Protein AF-A0A956KV67-F1 (afdb_monomer)

Mean predicted aligned error: 6.33 Å

Foldseek 3Di:
DVVLVVVLVVVCCVPPLAVLCVLVVHPGSVRVVVVDDPCVVVVVVVVLVVLLVVLLVVCVVVVPQDLVSLQVVLVVVLVVCCVPPLCVVCVVVVSVVNSCSVSVSVSVSSSVSSNVSSVVD

Sequence (121 aa):
MIVGQLVSTIWFVVLFGEPWAREYGASSKQQHTKEVPPYTYGVGLLCTATLVVALALLQRALGVTTMGGALGLAAFVSVGFCIATGVPGQAFLRRWRVAALAFGSQVAMIVAISAALVLMG

Solvent-accessible surface area (backbone atoms only — not comparable to full-atom values): 6608 Å² total; per-residue (Å²): 110,70,65,61,50,50,54,59,50,47,54,46,50,70,78,41,24,52,67,53,16,46,78,73,72,29,95,35,39,71,56,36,60,71,71,49,62,75,65,58,58,55,52,52,51,52,53,48,54,53,48,53,53,51,51,53,52,49,33,60,75,70,66,46,75,42,67,69,49,23,47,52,50,23,52,54,53,35,51,52,45,40,60,73,54,42,48,60,60,31,64,73,67,69,41,63,68,61,39,50,52,55,48,52,52,49,39,52,48,44,37,52,50,33,45,50,53,48,74,75,107

pLDDT: mean 81.77, std 9.27, range [50.22, 93.88]

Secondary structure (DSSP, 8-state):
-HHHHHHHHHHHHHHHHHHHHHHTT-SSHHHHHHHS-THHHHHHHHHHHHHHHHHHHHHHHTT--SHHHHHHHHHHHHHHHIIIIIHHHHHHHT-HHHHHHHHHHHHHHHHHHHHHHHHH-

Structure (mmCIF, N/CA/C/O backbone):
data_AF-A0A956KV67-F1
#
_entry.id   AF-A0A956KV67-F1
#
loop_
_atom_site.group_PDB
_atom_site.id
_atom_site.type_symbol
_atom_site.label_atom_id
_atom_site.label_alt_id
_atom_site.label_comp_id
_atom_site.label_asym_id
_atom_site.label_entity_id
_atom_site.label_seq_id
_atom_site.pdbx_PDB_ins_code
_atom_site.Cartn_x
_atom_site.Cartn_y
_atom_site.Cartn_z
_atom_site.occupancy
_atom_site.B_iso_or_equiv
_atom_site.auth_seq_id
_atom_site.auth_comp_id
_atom_site.auth_asym_id
_atom_site.auth_atom_id
_atom_site.pdbx_PDB_model_num
ATOM 1 N N . MET A 1 1 ? -0.185 -11.977 10.559 1.00 50.22 1 MET A N 1
ATOM 2 C CA . MET A 1 1 ? 0.656 -11.095 9.710 1.00 50.22 1 MET A CA 1
ATOM 3 C C . MET A 1 1 ? 1.240 -11.815 8.493 1.00 50.22 1 MET A C 1
ATOM 5 O O . MET A 1 1 ? 0.957 -11.372 7.392 1.00 50.22 1 MET A O 1
ATOM 9 N N . ILE A 1 2 ? 1.959 -12.939 8.636 1.00 51.28 2 ILE A N 1
ATOM 10 C CA . ILE A 1 2 ? 2.589 -13.647 7.492 1.00 51.28 2 ILE A CA 1
ATOM 11 C C . ILE A 1 2 ? 1.561 -14.185 6.475 1.00 51.28 2 ILE A C 1
ATOM 13 O O . ILE A 1 2 ? 1.734 -14.016 5.274 1.00 51.28 2 ILE A O 1
ATOM 17 N N . VAL A 1 3 ? 0.451 -14.767 6.943 1.00 55.72 3 VAL A N 1
ATOM 18 C CA . VAL A 1 3 ? -0.599 -15.323 6.063 1.00 55.72 3 VAL A CA 1
ATOM 19 C C . VAL A 1 3 ? -1.286 -14.236 5.228 1.00 55.72 3 VAL A C 1
ATOM 21 O O . VAL A 1 3 ? -1.474 -14.417 4.032 1.00 55.72 3 VAL A O 1
ATOM 24 N N . GLY A 1 4 ? -1.595 -13.076 5.820 1.00 56.53 4 GLY A N 1
ATOM 25 C CA . GLY A 1 4 ? -2.190 -11.947 5.091 1.00 56.53 4 GLY A CA 1
ATOM 26 C C . GLY A 1 4 ? -1.246 -11.366 4.035 1.00 56.53 4 GLY A C 1
ATOM 27 O O . GLY A 1 4 ? -1.681 -11.044 2.935 1.00 56.53 4 GLY A O 1
ATOM 28 N N . GLN A 1 5 ? 0.058 -11.328 4.327 1.00 58.06 5 GLN A N 1
ATOM 29 C CA . GLN A 1 5 ? 1.092 -10.950 3.363 1.00 58.06 5 GLN A CA 1
ATOM 30 C C . GLN A 1 5 ? 1.169 -11.928 2.189 1.00 58.06 5 GLN A C 1
ATOM 32 O O . GLN A 1 5 ? 1.248 -11.510 1.036 1.00 58.06 5 GLN A O 1
ATOM 37 N N . LEU A 1 6 ? 1.142 -13.231 2.481 1.00 61.69 6 LEU A N 1
ATOM 38 C CA . LEU A 1 6 ? 1.166 -14.287 1.473 1.00 61.69 6 LEU A CA 1
ATOM 39 C C . LEU A 1 6 ? -0.065 -14.201 0.577 1.00 61.69 6 LEU A C 1
ATOM 41 O O . LEU A 1 6 ? 0.086 -14.154 -0.638 1.00 61.69 6 LEU A O 1
ATOM 45 N N . VAL A 1 7 ? -1.261 -14.081 1.156 1.00 64.75 7 VAL A N 1
ATOM 46 C CA . VAL A 1 7 ? -2.501 -13.908 0.388 1.00 64.75 7 VAL A CA 1
ATOM 47 C C . VAL A 1 7 ? -2.433 -12.636 -0.460 1.00 64.75 7 VAL A C 1
ATOM 49 O O . VAL A 1 7 ? -2.711 -12.715 -1.654 1.00 64.75 7 VAL A O 1
ATOM 52 N N . SER A 1 8 ? -1.972 -11.513 0.115 1.00 61.72 8 SER A N 1
ATOM 53 C CA . SER A 1 8 ? -1.805 -10.218 -0.569 1.00 61.72 8 SER A CA 1
ATOM 54 C C . SER A 1 8 ? -0.759 -10.254 -1.703 1.00 61.72 8 SER A C 1
ATOM 56 O O . SER A 1 8 ? -0.878 -9.590 -2.727 1.00 61.72 8 SER A O 1
ATOM 58 N N . THR A 1 9 ? 0.270 -11.079 -1.570 1.00 68.44 9 THR A N 1
ATOM 59 C CA . THR A 1 9 ? 1.289 -11.226 -2.615 1.00 68.44 9 THR A CA 1
ATOM 60 C C . THR A 1 9 ? 0.792 -12.163 -3.715 1.00 68.44 9 THR A C 1
ATOM 62 O O . THR A 1 9 ? 0.973 -11.891 -4.899 1.00 68.44 9 THR A O 1
ATOM 65 N N . ILE A 1 10 ? 0.105 -13.243 -3.337 1.00 74.56 10 ILE A N 1
ATOM 66 C CA . ILE A 1 10 ? -0.420 -14.248 -4.264 1.00 74.56 10 ILE A CA 1
ATOM 67 C C . ILE A 1 10 ? -1.508 -13.655 -5.162 1.00 74.56 10 ILE A C 1
ATOM 69 O O . ILE A 1 10 ? -1.402 -13.810 -6.376 1.00 74.56 10 ILE A O 1
ATOM 73 N N . TRP A 1 11 ? -2.514 -12.942 -4.632 1.00 76.00 11 TRP A N 1
ATOM 74 C CA . TRP A 1 11 ? -3.568 -12.372 -5.495 1.00 76.00 11 TRP A CA 1
ATOM 75 C C . TRP A 1 11 ? -2.989 -11.365 -6.497 1.00 76.00 11 TRP A C 1
ATOM 77 O O . TRP A 1 11 ? -3.346 -11.407 -7.674 1.00 76.00 11 TRP A O 1
ATOM 87 N N . PHE A 1 12 ? -2.044 -10.520 -6.065 1.00 74.38 12 PHE A N 1
ATOM 88 C CA . PHE A 1 12 ? -1.404 -9.545 -6.941 1.00 74.38 12 PHE A CA 1
ATOM 89 C C . PHE A 1 12 ? -0.602 -10.232 -8.049 1.00 74.38 12 PHE A C 1
ATOM 91 O O . PHE A 1 12 ? -0.765 -9.912 -9.223 1.00 74.38 12 PHE A O 1
ATOM 98 N N . VAL A 1 13 ? 0.224 -11.225 -7.710 1.00 77.00 13 VAL A N 1
ATOM 99 C CA . VAL A 1 13 ? 1.023 -11.965 -8.700 1.00 77.00 13 VAL A CA 1
ATOM 100 C C . VAL A 1 13 ? 0.139 -12.774 -9.657 1.00 77.00 13 VAL A C 1
ATOM 102 O O . VAL A 1 13 ? 0.469 -12.906 -10.838 1.00 77.00 13 VAL A O 1
ATOM 105 N N . VAL A 1 14 ? -0.988 -13.307 -9.181 1.00 79.31 14 VAL A N 1
ATOM 106 C CA . VAL A 1 14 ? -1.936 -14.067 -10.008 1.00 79.31 14 VAL A CA 1
ATOM 107 C C . VAL A 1 14 ? -2.679 -13.158 -10.985 1.00 79.31 14 VAL A C 1
ATOM 109 O O . VAL A 1 14 ? -2.718 -13.475 -12.171 1.00 79.31 14 VAL A O 1
ATOM 112 N N . LEU A 1 15 ? -3.232 -12.036 -10.517 1.00 79.62 15 LEU A N 1
ATOM 113 C CA . LEU A 1 15 ? -4.072 -11.157 -11.339 1.00 79.62 15 LEU A CA 1
ATOM 114 C C . LEU A 1 15 ? -3.266 -10.152 -12.165 1.00 79.62 15 LEU A C 1
ATOM 116 O O . LEU A 1 15 ? -3.625 -9.852 -13.301 1.00 79.62 15 LEU A O 1
ATOM 120 N N . PHE A 1 16 ? -2.172 -9.637 -11.605 1.00 81.06 16 PHE A N 1
ATOM 121 C CA . PHE A 1 16 ? -1.424 -8.515 -12.170 1.00 81.06 16 PHE A CA 1
ATOM 122 C C . PHE A 1 16 ? 0.037 -8.838 -12.487 1.00 81.06 16 PHE A C 1
ATOM 124 O O . PHE A 1 16 ? 0.711 -8.011 -13.091 1.00 81.06 16 PHE A O 1
ATOM 131 N N . GLY A 1 17 ? 0.537 -10.034 -12.160 1.00 78.06 17 GLY A N 1
ATOM 132 C CA . GLY A 1 17 ? 1.949 -10.376 -12.361 1.00 78.06 17 GLY A CA 1
ATOM 133 C C . GLY A 1 17 ? 2.405 -10.312 -13.822 1.00 78.06 17 GLY A C 1
ATOM 134 O O . GLY A 1 17 ? 3.501 -9.833 -14.098 1.00 78.06 17 GLY A O 1
ATOM 135 N N . GLU A 1 18 ? 1.574 -10.752 -14.771 1.00 82.81 18 GLU A N 1
ATOM 136 C CA . GLU A 1 18 ? 1.881 -10.621 -16.203 1.00 82.81 18 GLU A CA 1
ATOM 137 C C . GLU A 1 18 ? 1.845 -9.180 -16.728 1.00 82.81 18 GLU A C 1
ATOM 139 O O . GLU A 1 18 ? 2.840 -8.762 -17.322 1.00 82.81 18 GLU A O 1
ATOM 144 N N . PRO A 1 19 ? 0.763 -8.396 -16.543 1.00 81.88 19 PRO A N 1
ATOM 145 C CA . PRO A 1 19 ? 0.752 -7.009 -17.001 1.00 81.88 19 PRO A CA 1
ATOM 146 C C . PRO A 1 19 ? 1.845 -6.179 -16.319 1.00 81.88 19 PRO A C 1
ATOM 148 O O . PRO A 1 19 ? 2.476 -5.361 -16.981 1.00 81.88 19 PRO A O 1
ATOM 151 N N . TRP A 1 20 ? 2.143 -6.447 -15.045 1.00 78.19 20 TRP A N 1
ATOM 152 C CA . TRP A 1 20 ? 3.272 -5.843 -14.344 1.00 78.19 20 TRP A CA 1
ATOM 153 C C . TRP A 1 20 ? 4.608 -6.176 -15.019 1.00 78.19 20 TRP A C 1
ATOM 155 O O . TRP A 1 20 ? 5.348 -5.272 -15.391 1.00 78.19 20 TRP A O 1
ATOM 165 N N . ALA A 1 21 ? 4.899 -7.459 -15.256 1.00 82.81 21 ALA A N 1
ATOM 166 C CA . ALA A 1 21 ? 6.136 -7.890 -15.907 1.00 82.81 21 ALA A CA 1
ATOM 167 C C . ALA A 1 21 ? 6.327 -7.259 -17.298 1.00 82.81 21 ALA A C 1
ATOM 169 O O . ALA A 1 21 ? 7.418 -6.778 -17.612 1.00 82.81 21 ALA A O 1
ATOM 170 N N . ARG A 1 22 ? 5.257 -7.192 -18.103 1.00 82.88 22 ARG A N 1
ATOM 171 C CA . ARG A 1 22 ? 5.290 -6.593 -19.448 1.00 82.88 22 ARG A CA 1
ATOM 172 C C . ARG A 1 22 ? 5.625 -5.105 -19.418 1.00 82.88 22 ARG A C 1
ATOM 174 O O . ARG A 1 22 ? 6.411 -4.646 -20.240 1.00 82.88 22 ARG A O 1
ATOM 181 N N . GLU A 1 23 ? 5.090 -4.355 -18.458 1.00 80.12 23 GLU A N 1
ATOM 182 C CA . GLU A 1 23 ? 5.400 -2.926 -18.304 1.00 80.12 2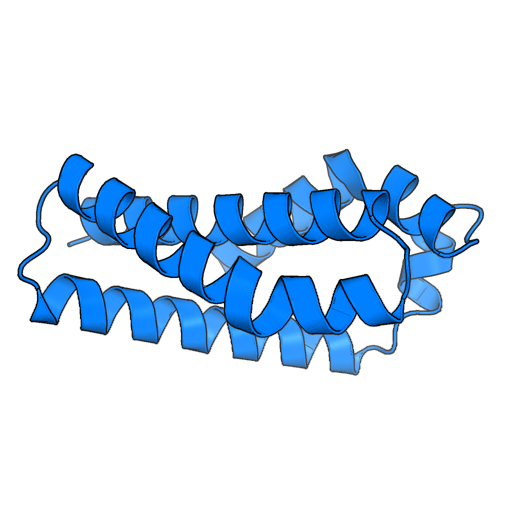3 GLU A CA 1
ATOM 183 C C . GLU A 1 23 ? 6.859 -2.675 -17.872 1.00 80.12 23 GLU A C 1
ATOM 185 O O . GLU A 1 23 ? 7.404 -1.592 -18.095 1.00 80.12 23 GLU A O 1
ATOM 190 N N . TYR A 1 24 ? 7.524 -3.677 -17.291 1.00 75.31 24 TYR A N 1
ATOM 191 C CA . TYR A 1 24 ? 8.960 -3.658 -17.000 1.00 75.31 24 TYR A CA 1
ATOM 192 C C . TYR A 1 24 ? 9.826 -4.266 -18.116 1.00 75.31 24 TYR A C 1
ATOM 194 O O . TYR A 1 24 ? 11.044 -4.311 -17.971 1.00 75.31 24 TYR A O 1
ATOM 202 N N . GLY A 1 25 ? 9.233 -4.662 -19.247 1.00 81.62 25 GLY A N 1
ATOM 203 C CA . GLY A 1 25 ? 9.948 -5.206 -20.407 1.00 81.62 25 GLY A CA 1
ATOM 204 C C . GLY A 1 25 ? 10.257 -6.704 -20.326 1.00 81.62 25 GLY A C 1
ATOM 205 O O . GLY A 1 25 ? 10.942 -7.227 -21.201 1.00 81.62 25 GLY A O 1
ATOM 206 N N . ALA A 1 26 ? 9.745 -7.409 -19.315 1.00 86.12 26 ALA A N 1
ATOM 207 C CA . ALA A 1 26 ? 9.909 -8.852 -19.194 1.00 86.12 26 ALA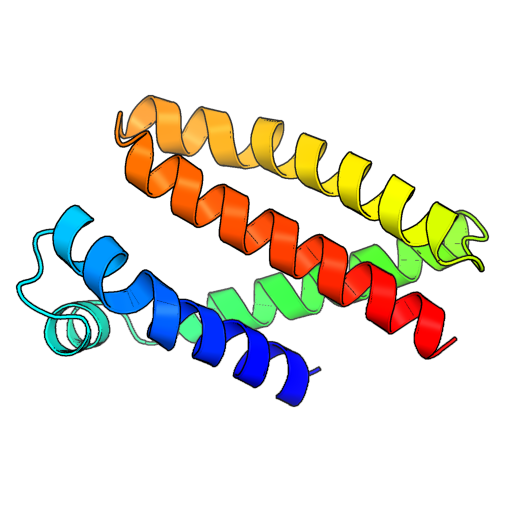 A CA 1
ATOM 208 C C . ALA A 1 26 ? 8.852 -9.603 -20.022 1.00 86.12 26 ALA A C 1
ATOM 210 O O . ALA A 1 26 ? 7.681 -9.222 -20.077 1.00 86.12 26 ALA A O 1
ATOM 211 N N . SER A 1 27 ? 9.259 -10.719 -20.632 1.00 84.38 27 SER A N 1
ATOM 212 C CA . SER A 1 27 ? 8.383 -11.567 -21.457 1.00 84.38 27 SER A CA 1
ATOM 213 C C . SER A 1 27 ? 7.367 -12.374 -20.640 1.00 84.38 27 SER A C 1
ATOM 215 O O . SER A 1 27 ? 6.352 -12.823 -21.166 1.00 84.38 27 SER A O 1
ATOM 217 N N . SER A 1 28 ? 7.633 -12.562 -19.345 1.00 85.25 28 SER A N 1
ATOM 218 C CA . SER A 1 28 ? 6.788 -13.316 -18.422 1.00 85.25 28 SER A CA 1
ATOM 219 C C . SER A 1 28 ? 7.012 -12.873 -16.979 1.00 85.25 28 SER A C 1
ATOM 221 O O . SER A 1 28 ? 8.069 -12.341 -16.622 1.00 85.25 28 SER A O 1
ATOM 223 N N . LYS A 1 29 ? 6.042 -13.173 -16.109 1.00 81.25 29 LYS A N 1
ATOM 224 C CA . LYS A 1 29 ? 6.193 -12.981 -14.661 1.00 81.25 29 LYS A CA 1
ATOM 225 C C . LYS A 1 29 ? 7.347 -13.801 -14.077 1.00 81.25 29 LYS A C 1
ATOM 227 O O . LYS A 1 29 ? 8.029 -13.305 -13.191 1.00 81.25 29 LYS A O 1
ATOM 232 N N . GLN A 1 30 ? 7.630 -15.003 -14.601 1.00 83.44 30 GLN A N 1
ATOM 233 C CA . GLN A 1 30 ? 8.779 -15.800 -14.149 1.00 83.44 30 GLN A CA 1
ATOM 234 C C . GLN A 1 30 ? 10.117 -15.130 -14.472 1.00 83.44 30 GLN A C 1
ATOM 236 O O . GLN A 1 30 ? 11.025 -15.183 -13.644 1.00 83.44 30 GLN A O 1
ATOM 241 N N . GLN A 1 31 ? 10.251 -14.516 -15.653 1.00 84.12 31 GLN A N 1
ATOM 242 C CA . GLN A 1 31 ? 11.454 -13.759 -16.000 1.00 84.12 31 GLN A CA 1
ATOM 243 C C . GLN A 1 31 ? 11.618 -12.568 -15.049 1.00 84.12 31 GLN A C 1
ATOM 245 O O . GLN A 1 31 ? 12.658 -12.438 -14.413 1.00 84.12 31 GLN A O 1
ATOM 250 N N . HIS A 1 32 ? 10.563 -11.769 -14.877 1.00 82.75 32 HIS A N 1
ATOM 251 C CA . HIS A 1 32 ? 10.605 -10.599 -14.003 1.00 82.75 32 HIS A CA 1
ATOM 252 C C . HIS A 1 32 ? 10.964 -10.964 -12.553 1.00 82.75 32 HIS A C 1
ATOM 254 O O . HIS A 1 32 ? 11.842 -10.353 -11.958 1.00 82.75 32 HIS A O 1
ATOM 260 N N . THR A 1 33 ? 10.356 -12.014 -11.990 1.00 81.62 33 THR A N 1
ATOM 261 C CA . THR A 1 33 ? 10.656 -12.488 -10.627 1.00 81.62 33 THR A CA 1
ATOM 262 C C . THR A 1 33 ? 12.125 -12.870 -10.435 1.00 81.62 33 THR A C 1
ATOM 264 O O . THR A 1 33 ? 12.652 -12.655 -9.346 1.00 81.62 33 THR A O 1
ATOM 267 N N . LYS A 1 34 ? 12.789 -13.421 -11.462 1.00 82.38 34 LYS A N 1
ATOM 268 C CA . LYS A 1 34 ? 14.222 -13.761 -11.410 1.00 82.38 34 LYS A CA 1
ATOM 269 C C . LYS A 1 34 ? 15.127 -12.531 -11.463 1.00 82.38 34 LYS A C 1
ATOM 271 O O . LYS A 1 34 ? 16.223 -12.569 -10.918 1.00 82.38 34 LYS A O 1
ATOM 276 N N . GLU A 1 35 ? 14.679 -11.475 -12.133 1.00 84.06 35 GLU A N 1
ATOM 277 C CA . GLU A 1 35 ? 15.409 -10.211 -12.263 1.00 84.06 35 GLU A CA 1
ATOM 278 C C . GLU A 1 35 ? 15.265 -9.325 -11.015 1.00 84.06 35 GLU A C 1
ATOM 280 O O . GLU A 1 35 ? 16.125 -8.488 -10.748 1.00 84.06 35 GLU A O 1
ATOM 285 N N . VAL A 1 36 ? 14.205 -9.519 -10.221 1.00 79.69 36 VAL A N 1
ATOM 286 C CA . VAL A 1 36 ? 14.001 -8.798 -8.959 1.00 79.69 36 VAL A CA 1
ATOM 287 C C . VAL A 1 36 ? 14.993 -9.295 -7.898 1.00 79.69 36 VAL A C 1
ATOM 289 O O . VAL A 1 36 ? 14.979 -10.480 -7.552 1.00 79.69 36 VAL A O 1
ATOM 292 N N . PRO A 1 37 ? 15.808 -8.406 -7.298 1.00 86.50 37 PRO A N 1
ATOM 293 C CA . PRO A 1 37 ? 16.721 -8.799 -6.236 1.00 86.50 37 PRO A CA 1
ATOM 294 C C . PRO A 1 37 ? 15.984 -9.427 -5.038 1.00 86.50 37 PRO A C 1
ATOM 296 O O . PRO A 1 37 ? 14.988 -8.857 -4.580 1.00 86.50 37 PRO A O 1
ATOM 299 N N . PRO A 1 38 ? 16.468 -10.540 -4.454 1.00 80.62 38 PRO A N 1
ATOM 300 C CA . PRO A 1 38 ? 15.761 -11.240 -3.377 1.00 80.62 38 PRO A CA 1
ATOM 301 C C . PRO A 1 38 ? 15.491 -10.388 -2.128 1.00 80.62 38 PRO A C 1
ATOM 303 O O . PRO A 1 38 ? 14.462 -10.552 -1.472 1.00 80.62 38 PRO A O 1
ATOM 306 N N . TYR A 1 39 ? 16.375 -9.435 -1.812 1.00 82.81 39 TYR A N 1
ATOM 307 C CA . TYR A 1 39 ? 16.195 -8.541 -0.663 1.00 82.81 39 TYR A CA 1
ATOM 308 C C . TYR A 1 39 ? 14.944 -7.655 -0.794 1.00 82.81 39 TYR A C 1
ATOM 310 O O . TYR A 1 39 ? 14.385 -7.237 0.219 1.00 82.81 39 TYR A O 1
ATOM 318 N N . THR A 1 40 ? 14.462 -7.409 -2.017 1.00 81.81 40 THR A N 1
ATOM 319 C CA . THR A 1 40 ? 13.268 -6.591 -2.287 1.00 81.81 40 THR A CA 1
ATOM 320 C C . THR A 1 40 ? 12.022 -7.179 -1.622 1.00 81.81 40 THR A C 1
ATOM 322 O O . THR A 1 40 ? 11.196 -6.440 -1.089 1.00 81.81 40 THR A O 1
ATOM 325 N N . TYR A 1 41 ? 11.913 -8.511 -1.567 1.00 79.88 41 TYR A N 1
ATOM 326 C CA . TYR A 1 41 ? 10.809 -9.193 -0.884 1.00 79.88 41 TYR A CA 1
ATOM 327 C C . TYR A 1 41 ? 10.875 -9.014 0.638 1.00 79.88 41 TYR A C 1
ATOM 329 O O . TYR A 1 41 ? 9.844 -8.818 1.282 1.00 79.88 41 TYR A O 1
ATOM 337 N N . GLY A 1 42 ? 12.083 -9.025 1.212 1.00 80.75 42 GLY A N 1
ATOM 338 C CA . GLY A 1 42 ? 12.302 -8.759 2.636 1.00 80.75 42 GLY A CA 1
ATOM 339 C C . GLY A 1 42 ? 11.943 -7.322 3.017 1.00 80.75 42 GLY A C 1
ATOM 340 O O . GLY A 1 42 ? 11.247 -7.101 4.007 1.00 80.75 42 GLY A O 1
ATOM 341 N N . VAL A 1 43 ? 12.336 -6.353 2.186 1.00 83.62 43 VAL A N 1
ATOM 342 C CA . VAL A 1 43 ? 11.928 -4.948 2.343 1.00 83.62 43 VAL A CA 1
ATOM 343 C C . VAL A 1 43 ? 10.405 -4.818 2.263 1.00 83.62 43 VAL A C 1
ATOM 345 O O . VAL A 1 43 ? 9.807 -4.185 3.128 1.00 83.62 43 VAL A O 1
ATOM 348 N N . GLY A 1 44 ? 9.756 -5.473 1.295 1.00 82.12 44 GLY A N 1
ATOM 349 C CA . GLY A 1 44 ? 8.295 -5.463 1.167 1.00 82.12 44 GLY A CA 1
ATOM 350 C C . GLY A 1 44 ? 7.572 -6.024 2.398 1.00 82.12 44 GLY A C 1
ATOM 351 O O . GLY A 1 44 ? 6.596 -5.431 2.872 1.00 82.12 44 GLY A O 1
ATOM 352 N N . LEU A 1 45 ? 8.076 -7.128 2.959 1.00 82.19 45 LEU A N 1
ATOM 353 C CA . LEU A 1 45 ? 7.560 -7.703 4.202 1.00 82.19 45 LEU A CA 1
ATOM 354 C C . LEU A 1 45 ? 7.702 -6.719 5.369 1.00 82.19 45 LEU A C 1
ATOM 356 O O . LEU A 1 45 ? 6.731 -6.493 6.090 1.00 82.19 45 LEU A O 1
ATOM 360 N N . LEU A 1 46 ? 8.881 -6.110 5.531 1.00 86.31 46 LEU A N 1
ATOM 361 C CA . LEU A 1 46 ? 9.141 -5.132 6.587 1.00 86.31 46 LEU A CA 1
ATOM 362 C C . LEU A 1 46 ? 8.217 -3.915 6.462 1.00 86.31 46 LEU A C 1
ATOM 364 O O . LEU A 1 46 ? 7.563 -3.543 7.432 1.00 86.31 46 LEU A O 1
ATOM 368 N N . CYS A 1 47 ? 8.103 -3.332 5.267 1.00 84.56 47 CYS A N 1
ATOM 369 C CA . CYS A 1 47 ? 7.220 -2.194 5.013 1.00 84.56 47 CYS A CA 1
ATOM 370 C C . CYS A 1 47 ? 5.767 -2.514 5.362 1.00 84.56 47 CYS A C 1
ATOM 372 O O . CYS A 1 47 ? 5.076 -1.690 5.958 1.00 84.56 47 CYS A O 1
ATOM 374 N N . THR A 1 48 ? 5.305 -3.718 5.030 1.00 84.50 48 THR A N 1
ATOM 375 C CA . THR A 1 48 ? 3.917 -4.091 5.306 1.00 84.50 48 THR A CA 1
ATOM 376 C C . THR A 1 48 ? 3.692 -4.400 6.778 1.00 84.50 48 THR A C 1
ATOM 378 O O . THR A 1 48 ? 2.670 -4.001 7.327 1.00 84.50 48 THR A O 1
ATOM 381 N N . ALA A 1 49 ? 4.652 -5.034 7.453 1.00 86.31 49 ALA A N 1
ATOM 382 C CA . ALA A 1 49 ? 4.591 -5.217 8.897 1.00 86.31 49 ALA A CA 1
ATOM 383 C C . ALA A 1 49 ? 4.500 -3.865 9.622 1.00 86.31 49 ALA A C 1
ATOM 385 O O . ALA A 1 49 ? 3.622 -3.677 10.465 1.00 86.31 49 ALA A O 1
ATOM 386 N N . THR A 1 50 ? 5.339 -2.904 9.229 1.00 89.81 50 THR A N 1
ATOM 387 C CA . THR A 1 50 ? 5.303 -1.533 9.747 1.00 89.81 50 THR A CA 1
ATOM 388 C C . THR A 1 50 ? 3.964 -0.856 9.462 1.00 89.81 50 THR A C 1
ATOM 390 O O . THR A 1 50 ? 3.390 -0.251 10.364 1.00 89.81 50 THR A O 1
ATOM 393 N N . LEU A 1 51 ? 3.422 -0.996 8.248 1.00 88.81 51 LEU A N 1
ATOM 394 C CA . LEU A 1 51 ? 2.114 -0.445 7.882 1.00 88.81 51 LEU A CA 1
ATOM 395 C C . LEU A 1 51 ? 0.980 -1.021 8.742 1.00 88.81 51 LEU A C 1
ATOM 397 O O . LEU A 1 51 ? 0.140 -0.264 9.217 1.00 88.81 51 LEU A O 1
ATOM 401 N N . VAL A 1 52 ? 0.959 -2.339 8.969 1.00 89.81 52 VAL A N 1
ATOM 402 C CA . VAL A 1 52 ? -0.047 -3.000 9.818 1.00 89.81 52 VAL A CA 1
ATOM 403 C C . VAL A 1 52 ? 0.009 -2.455 11.242 1.00 89.81 52 VAL A C 1
ATOM 405 O O . VAL A 1 52 ? -1.026 -2.089 11.795 1.00 89.81 52 VAL A O 1
ATOM 408 N N . VAL A 1 53 ? 1.208 -2.372 11.827 1.00 90.88 53 VAL A N 1
ATOM 409 C CA . VAL A 1 53 ? 1.392 -1.837 13.184 1.00 90.88 53 VAL A CA 1
ATOM 410 C C . VAL A 1 53 ? 0.951 -0.375 13.248 1.00 90.88 53 VAL A C 1
ATOM 412 O O . VAL A 1 53 ? 0.211 -0.003 14.156 1.00 90.88 53 VAL A O 1
ATOM 415 N N . ALA A 1 54 ? 1.340 0.442 12.268 1.00 91.31 54 ALA A N 1
ATOM 416 C CA . ALA A 1 54 ? 0.945 1.845 12.203 1.00 91.31 54 ALA A CA 1
ATOM 417 C C . ALA A 1 54 ? -0.580 2.011 12.100 1.00 91.31 54 ALA A C 1
ATOM 419 O O . ALA A 1 54 ? -1.152 2.805 12.844 1.00 91.31 54 ALA A O 1
ATOM 420 N N . LEU A 1 55 ? -1.250 1.237 11.239 1.00 90.62 55 LEU A N 1
ATOM 421 C CA . LEU A 1 55 ? -2.709 1.264 11.102 1.00 90.62 55 LEU A CA 1
ATOM 422 C C . LEU A 1 55 ? -3.412 0.820 12.388 1.00 90.62 55 LEU A C 1
ATOM 424 O O . LEU A 1 55 ? -4.370 1.467 12.798 1.00 90.62 55 LEU A O 1
ATOM 428 N N . ALA A 1 56 ? -2.923 -0.229 13.052 1.00 90.94 56 ALA A N 1
ATOM 429 C CA . ALA A 1 56 ? -3.489 -0.706 14.312 1.00 90.94 56 ALA A CA 1
ATOM 430 C C . ALA A 1 56 ? -3.374 0.345 15.426 1.00 90.94 56 ALA A C 1
ATOM 432 O O . ALA A 1 56 ? -4.344 0.618 16.135 1.00 90.94 56 ALA A O 1
ATOM 433 N N . LEU A 1 57 ? -2.203 0.976 15.555 1.00 93.25 57 LEU A N 1
ATOM 434 C CA . LEU A 1 57 ? -1.992 2.064 16.510 1.00 93.25 57 LEU A CA 1
ATOM 435 C C . LEU A 1 57 ? -2.890 3.263 16.198 1.00 93.25 57 LEU A C 1
ATOM 437 O O . LEU A 1 57 ? -3.474 3.835 17.114 1.00 93.25 57 LEU A O 1
ATOM 441 N N . LEU A 1 58 ? -3.036 3.616 14.920 1.00 92.25 58 LEU A N 1
ATOM 442 C CA . LEU A 1 58 ? -3.842 4.754 14.490 1.00 92.25 58 LEU A CA 1
ATOM 443 C C . LEU A 1 58 ? -5.342 4.514 14.707 1.00 92.25 58 LEU A C 1
ATOM 445 O O . LEU A 1 58 ? -6.021 5.389 15.238 1.00 92.25 58 LEU A O 1
ATOM 449 N N . GLN A 1 59 ? -5.853 3.324 14.375 1.00 92.94 59 GLN A N 1
ATOM 450 C CA . GLN A 1 59 ? -7.240 2.944 14.666 1.00 92.94 59 GLN A CA 1
ATOM 451 C C . GLN A 1 59 ? -7.521 2.981 16.167 1.00 92.94 59 GLN A C 1
ATOM 453 O O . GLN A 1 59 ? -8.521 3.560 16.588 1.00 92.94 59 GLN A O 1
ATOM 458 N N . ARG A 1 60 ? -6.613 2.431 16.983 1.00 91.69 60 ARG A N 1
ATOM 459 C CA . ARG A 1 60 ? -6.748 2.450 18.442 1.00 91.69 60 ARG A CA 1
ATOM 460 C C . ARG A 1 60 ? -6.724 3.873 19.000 1.00 91.69 60 ARG A C 1
ATOM 462 O O . ARG A 1 60 ? -7.551 4.199 19.844 1.00 91.69 60 ARG A O 1
ATOM 469 N N . ALA A 1 61 ? -5.801 4.714 18.535 1.00 93.88 61 ALA A N 1
ATOM 470 C CA . ALA A 1 61 ? -5.673 6.099 18.988 1.00 93.88 61 ALA A CA 1
ATOM 471 C C . ALA A 1 61 ? -6.900 6.951 18.629 1.00 93.88 61 ALA A C 1
ATOM 473 O O . A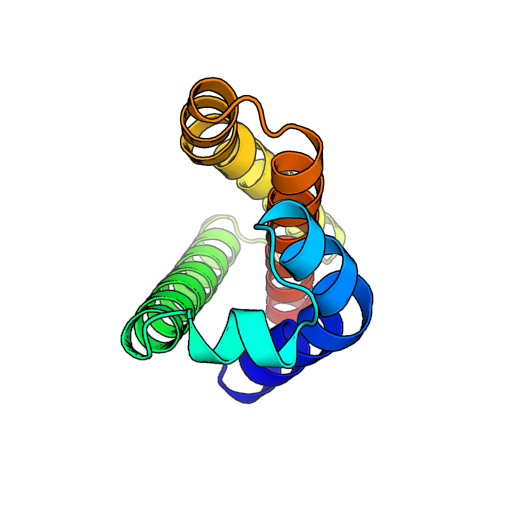LA A 1 61 ? -7.290 7.820 19.402 1.00 93.88 61 ALA A O 1
ATOM 474 N N . LEU A 1 62 ? -7.522 6.681 17.480 1.00 91.81 62 LEU A N 1
ATOM 475 C CA . LEU A 1 62 ? -8.719 7.378 17.006 1.00 91.81 62 LEU A CA 1
ATOM 476 C C . LEU A 1 62 ? -10.032 6.729 17.476 1.00 91.81 62 LEU A C 1
ATOM 478 O O . LEU A 1 62 ? -11.104 7.201 17.104 1.00 91.81 62 LEU A O 1
ATOM 482 N N . GLY A 1 63 ? -9.971 5.651 18.268 1.00 91.19 63 GLY A N 1
ATOM 483 C CA . GLY A 1 63 ? -11.160 4.938 18.743 1.00 91.19 63 GLY A CA 1
ATOM 484 C C . GLY A 1 63 ? -12.000 4.328 17.615 1.00 91.19 63 GLY A C 1
ATOM 485 O O . GLY A 1 63 ? -13.222 4.244 17.724 1.00 91.19 63 GLY A O 1
ATOM 486 N N . VAL A 1 64 ? -11.367 3.931 16.509 1.00 92.50 64 VAL A N 1
ATOM 487 C CA . VAL A 1 64 ? -12.047 3.332 15.358 1.00 92.50 64 VAL A CA 1
ATOM 488 C C . VAL A 1 64 ? -12.445 1.897 15.697 1.00 92.50 64 VAL A C 1
ATOM 490 O O . VAL A 1 64 ? -11.617 0.995 15.672 1.00 92.50 64 VAL A O 1
ATOM 493 N N . THR A 1 65 ? -13.727 1.695 15.997 1.00 89.38 65 THR A N 1
ATOM 494 C CA . THR A 1 65 ? -14.306 0.382 16.347 1.00 89.38 65 THR A CA 1
ATOM 495 C C . THR A 1 65 ? -15.306 -0.134 15.316 1.00 89.38 65 THR A C 1
ATOM 497 O O . THR A 1 65 ? -15.827 -1.237 15.440 1.00 89.38 65 THR A O 1
ATOM 500 N N . THR A 1 66 ? -15.611 0.658 14.287 1.00 92.56 66 THR A N 1
ATOM 501 C CA . THR A 1 66 ? -16.620 0.319 13.278 1.00 92.56 66 THR A CA 1
ATOM 502 C C . THR A 1 66 ? -15.984 0.109 11.913 1.00 92.56 66 THR A C 1
ATOM 504 O O . THR A 1 66 ? -14.998 0.762 11.562 1.00 92.56 66 THR A O 1
ATOM 507 N N . MET A 1 67 ? -16.590 -0.763 11.099 1.00 91.44 67 MET A N 1
ATOM 508 C CA . MET A 1 67 ? -16.136 -1.015 9.726 1.00 91.44 67 MET A CA 1
ATOM 509 C C . MET A 1 67 ? -16.110 0.278 8.898 1.00 91.44 67 MET A C 1
ATOM 511 O O . MET A 1 67 ? -15.145 0.543 8.188 1.00 91.44 67 MET A O 1
ATOM 515 N N . GLY A 1 68 ? -17.134 1.127 9.040 1.00 88.62 68 GLY A N 1
ATOM 516 C CA . GLY A 1 68 ? -17.185 2.426 8.365 1.00 88.62 68 GLY A CA 1
ATOM 517 C C . GLY A 1 68 ? -16.018 3.340 8.752 1.00 88.62 68 GLY A C 1
ATOM 518 O O . GLY A 1 68 ? -15.390 3.934 7.877 1.00 88.62 68 GLY A O 1
ATOM 519 N N . GLY A 1 69 ? -15.668 3.391 10.042 1.00 88.75 69 GLY A N 1
ATOM 520 C CA . GLY A 1 69 ? -14.505 4.140 10.519 1.00 88.75 69 GLY A CA 1
ATOM 521 C C . GLY A 1 69 ? -13.180 3.586 9.983 1.00 88.75 69 GLY A C 1
ATOM 522 O O . GLY A 1 69 ? -12.322 4.359 9.559 1.00 88.75 69 GLY A O 1
ATOM 523 N N . ALA A 1 70 ? -13.026 2.260 9.921 1.00 89.44 70 ALA A N 1
ATOM 524 C CA . ALA A 1 70 ? -11.830 1.627 9.360 1.00 89.44 70 ALA A CA 1
ATOM 525 C C . ALA A 1 70 ? -11.662 1.900 7.866 1.00 89.44 70 ALA A C 1
ATOM 527 O O . ALA A 1 70 ? -10.548 2.178 7.416 1.00 89.44 70 ALA A O 1
ATOM 528 N N . LEU A 1 71 ? -12.748 1.847 7.094 1.00 92.50 71 LEU A N 1
ATOM 529 C CA . LEU A 1 71 ? -12.720 2.173 5.669 1.00 92.50 71 LEU A CA 1
ATOM 530 C C . LEU A 1 71 ? -12.434 3.662 5.440 1.00 92.50 71 LEU A C 1
ATOM 532 O O . LEU A 1 71 ? -11.634 3.995 4.567 1.00 92.50 71 LEU A O 1
ATOM 536 N N . GLY A 1 72 ? -13.013 4.550 6.253 1.00 92.12 72 GLY A N 1
ATOM 537 C CA . GLY A 1 72 ? -12.728 5.986 6.207 1.00 92.12 72 GLY A CA 1
ATOM 538 C C . GLY A 1 72 ? -11.258 6.299 6.499 1.00 92.12 72 GLY A C 1
ATOM 539 O O . GLY A 1 72 ? -10.611 7.020 5.738 1.00 92.12 72 GLY A O 1
ATOM 540 N N . LEU A 1 73 ? -10.695 5.686 7.546 1.00 91.62 73 LEU A N 1
ATOM 541 C CA . LEU A 1 73 ? -9.276 5.821 7.870 1.00 91.62 73 LEU A CA 1
ATOM 542 C C . LEU A 1 73 ? -8.384 5.246 6.762 1.00 91.62 73 LEU A C 1
ATOM 544 O O . LEU A 1 73 ? -7.400 5.873 6.373 1.00 91.62 73 LEU A O 1
ATOM 548 N N . ALA A 1 74 ? -8.740 4.081 6.216 1.00 90.88 74 ALA A N 1
ATOM 549 C CA . ALA A 1 74 ? -8.009 3.458 5.118 1.00 90.88 74 ALA A CA 1
ATOM 550 C C . ALA A 1 74 ? -7.988 4.339 3.867 1.00 90.88 74 ALA A C 1
ATOM 552 O O . ALA A 1 74 ? -6.939 4.473 3.237 1.00 90.88 74 ALA A O 1
ATOM 553 N N . ALA A 1 75 ? -9.117 4.961 3.522 1.00 92.31 75 ALA A N 1
ATOM 554 C CA . ALA A 1 75 ? -9.208 5.894 2.407 1.00 92.31 75 ALA A CA 1
ATOM 555 C C . ALA A 1 75 ? -8.301 7.112 2.631 1.00 92.31 75 ALA A C 1
ATOM 557 O O . ALA A 1 75 ? -7.514 7.459 1.751 1.00 92.31 75 ALA A O 1
ATOM 558 N N . PHE A 1 76 ? -8.337 7.705 3.828 1.00 93.25 76 PHE A N 1
ATOM 559 C CA . PHE A 1 76 ? -7.475 8.832 4.187 1.00 93.25 76 PHE A CA 1
ATOM 560 C C . PHE A 1 76 ? -5.981 8.485 4.073 1.00 93.25 76 PHE A C 1
ATOM 562 O O . PHE A 1 76 ? -5.224 9.184 3.397 1.00 93.25 76 PHE A O 1
ATOM 569 N N . VAL A 1 77 ? -5.559 7.364 4.666 1.00 91.94 77 VAL A N 1
ATOM 570 C CA . VAL A 1 77 ? -4.164 6.895 4.604 1.00 91.94 77 VAL A CA 1
ATOM 571 C C . VAL A 1 77 ? -3.751 6.570 3.166 1.00 91.94 77 VAL A C 1
ATOM 573 O O . VAL A 1 77 ? -2.637 6.894 2.755 1.00 91.94 77 VAL A O 1
ATOM 576 N N . SER A 1 78 ? -4.651 5.984 2.375 1.00 91.38 78 SER A N 1
ATOM 577 C CA . SER A 1 78 ? -4.409 5.666 0.963 1.00 91.38 78 SER A CA 1
ATOM 578 C C . SER A 1 78 ? -4.173 6.916 0.118 1.00 91.38 78 SER A C 1
ATOM 580 O O . SER A 1 78 ? -3.260 6.929 -0.708 1.00 91.38 78 SER A O 1
ATOM 582 N N . VAL A 1 79 ? -4.941 7.986 0.345 1.00 90.19 79 VAL A N 1
ATOM 583 C CA . VAL A 1 79 ? -4.723 9.285 -0.313 1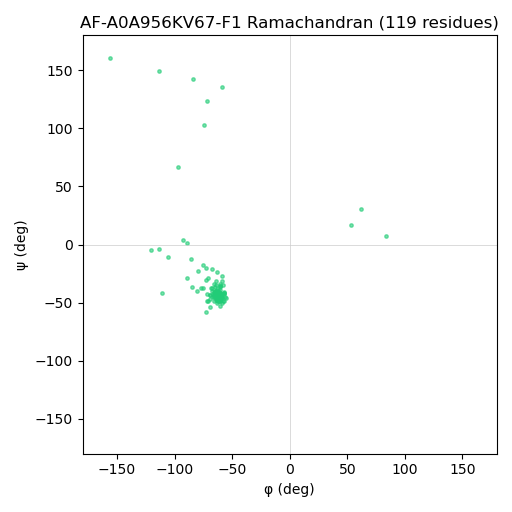.00 90.19 79 VAL A CA 1
ATOM 584 C C . VAL A 1 79 ? -3.365 9.861 0.083 1.00 90.19 79 VAL A C 1
ATOM 586 O O . VAL A 1 79 ? -2.589 10.242 -0.793 1.00 90.19 79 VAL A O 1
ATOM 589 N N . GLY A 1 80 ? -3.038 9.853 1.380 1.00 88.00 80 GLY A N 1
ATOM 590 C CA . GLY A 1 80 ? -1.733 10.296 1.875 1.00 88.00 80 GLY A CA 1
ATOM 591 C C . GLY A 1 80 ? -0.571 9.537 1.228 1.00 88.00 80 GLY A C 1
ATOM 592 O O . GLY A 1 80 ? 0.378 10.157 0.753 1.00 88.00 80 GLY A O 1
ATOM 593 N N . PHE A 1 81 ? -0.677 8.209 1.118 1.00 86.25 81 PHE A N 1
ATOM 594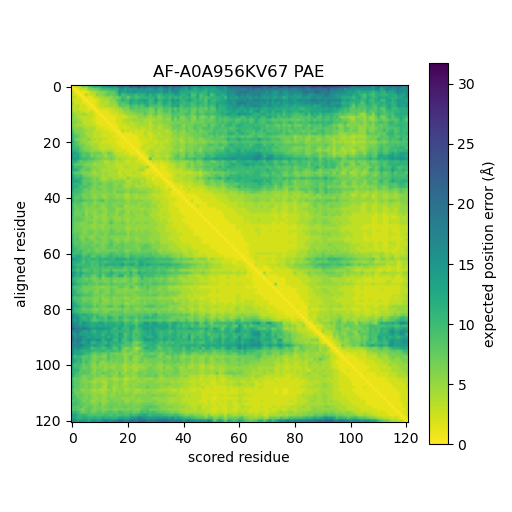 C CA . PHE A 1 81 ? 0.306 7.372 0.426 1.00 86.25 81 PHE A CA 1
ATOM 595 C C . PHE A 1 81 ? 0.443 7.738 -1.059 1.00 86.25 81 PHE A C 1
ATOM 597 O O . PHE A 1 81 ? 1.557 7.914 -1.561 1.00 86.25 81 PHE A O 1
ATOM 604 N N . CYS A 1 82 ? -0.680 7.881 -1.770 1.00 84.38 82 CYS A N 1
ATOM 605 C CA . CYS A 1 82 ? -0.665 8.221 -3.191 1.00 84.38 82 CYS A CA 1
ATOM 606 C C . CYS A 1 82 ? 0.020 9.571 -3.430 1.00 84.38 82 CYS A C 1
ATOM 6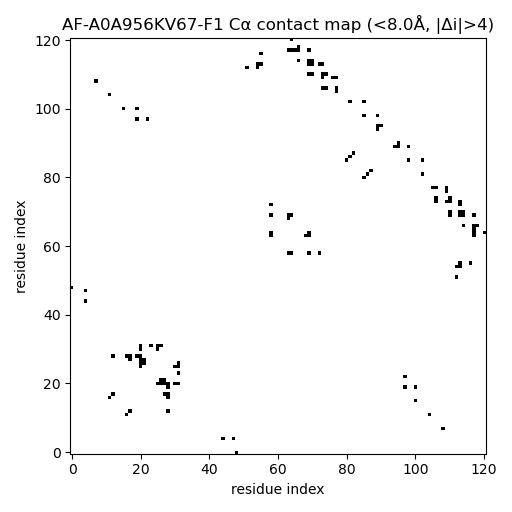08 O O . CYS A 1 82 ? 0.830 9.680 -4.345 1.00 84.38 82 CYS A O 1
ATOM 610 N N . ILE A 1 83 ? -0.246 10.574 -2.590 1.00 85.00 83 ILE A N 1
ATOM 611 C CA . ILE A 1 83 ? 0.348 11.911 -2.715 1.00 85.00 83 ILE A CA 1
ATOM 612 C C . ILE A 1 83 ? 1.830 11.902 -2.326 1.00 85.00 83 ILE A C 1
ATOM 614 O O . ILE A 1 83 ? 2.654 12.436 -3.062 1.00 85.00 83 ILE A O 1
ATOM 618 N N . ALA A 1 84 ? 2.180 11.306 -1.185 1.00 81.75 84 ALA A N 1
ATOM 619 C CA . ALA A 1 84 ? 3.529 11.400 -0.629 1.00 81.75 84 ALA A CA 1
ATOM 620 C C . ALA A 1 84 ? 4.540 10.496 -1.343 1.00 81.75 84 ALA A C 1
ATOM 622 O O . ALA A 1 84 ? 5.700 10.861 -1.512 1.00 81.75 84 ALA A O 1
ATOM 623 N N . THR A 1 85 ? 4.115 9.301 -1.746 1.00 74.12 85 THR A N 1
ATOM 624 C CA . THR A 1 85 ? 5.009 8.275 -2.300 1.00 74.12 85 THR A CA 1
ATOM 625 C C . THR A 1 85 ? 4.742 8.058 -3.776 1.00 74.12 85 THR A C 1
ATOM 627 O O . THR A 1 85 ? 5.666 7.933 -4.581 1.00 74.12 85 THR A O 1
ATOM 630 N N . GLY A 1 86 ? 3.463 8.028 -4.137 1.00 70.62 86 GLY A N 1
ATOM 631 C CA . GLY A 1 86 ? 3.053 7.656 -5.470 1.00 70.62 86 GLY A CA 1
ATOM 632 C C . GLY A 1 86 ? 3.351 8.706 -6.528 1.00 70.62 86 GLY A C 1
ATOM 633 O O . GLY A 1 86 ? 4.066 8.432 -7.493 1.00 70.62 86 GLY A O 1
ATOM 634 N N . VAL A 1 87 ? 2.812 9.908 -6.349 1.00 74.06 87 VAL A N 1
ATOM 635 C CA . VAL A 1 87 ? 2.923 10.996 -7.323 1.00 74.06 87 VAL A CA 1
ATOM 636 C C . VAL A 1 87 ? 4.388 11.346 -7.619 1.00 74.06 87 VAL A C 1
ATOM 638 O O . VAL A 1 87 ? 4.730 11.350 -8.798 1.00 74.06 87 VAL A O 1
ATOM 641 N N . PRO A 1 88 ? 5.291 11.546 -6.638 1.00 72.38 88 PRO A N 1
ATOM 642 C CA . PRO A 1 88 ? 6.677 11.913 -6.933 1.00 72.38 88 PRO A CA 1
ATOM 643 C C . PRO A 1 88 ? 7.444 10.804 -7.661 1.00 72.38 88 PRO A C 1
ATOM 645 O O . PRO A 1 88 ? 8.106 11.063 -8.667 1.00 72.38 88 PRO A O 1
ATOM 648 N N . GLY A 1 89 ? 7.321 9.554 -7.196 1.00 69.38 89 GLY A N 1
ATOM 649 C CA . GLY A 1 89 ? 8.044 8.422 -7.780 1.00 69.38 89 GLY A CA 1
ATOM 650 C C . GLY A 1 89 ? 7.583 8.089 -9.199 1.00 69.38 89 GLY A C 1
ATOM 651 O O . GLY A 1 89 ? 8.393 7.767 -10.067 1.00 69.38 89 GLY A O 1
ATOM 652 N N . GLN A 1 90 ? 6.282 8.205 -9.466 1.00 68.69 90 GLN A N 1
ATOM 653 C CA . GLN A 1 90 ? 5.708 7.843 -10.762 1.00 68.69 90 GLN A CA 1
ATOM 654 C C . GLN A 1 90 ? 5.694 9.006 -11.759 1.00 68.69 90 GLN A C 1
ATOM 656 O O . GLN A 1 90 ? 5.852 8.768 -12.958 1.00 68.69 90 GLN A O 1
ATOM 661 N N . ALA A 1 91 ? 5.602 10.257 -11.291 1.00 66.81 91 ALA A N 1
ATOM 662 C CA . ALA A 1 91 ? 5.808 11.432 -12.138 1.00 66.81 91 ALA A CA 1
ATOM 663 C C . ALA A 1 91 ? 7.225 11.448 -12.727 1.00 66.81 91 ALA A C 1
ATOM 665 O O . ALA A 1 91 ? 7.394 11.787 -13.899 1.00 66.81 91 ALA A O 1
ATOM 666 N N . PHE A 1 92 ? 8.224 11.008 -11.954 1.00 69.44 92 PHE A N 1
ATOM 667 C CA . PHE A 1 92 ? 9.599 10.870 -12.430 1.00 69.44 92 PHE A CA 1
ATOM 668 C C . PHE A 1 92 ? 9.740 9.798 -13.522 1.00 69.44 92 PHE A C 1
ATOM 670 O O . PHE A 1 92 ? 10.420 10.009 -14.523 1.00 69.44 92 PHE A O 1
ATOM 677 N N . LEU A 1 93 ? 9.054 8.661 -13.368 1.00 71.81 93 LEU A N 1
ATOM 678 C CA . LEU A 1 93 ? 9.156 7.530 -14.296 1.00 71.81 93 LEU A CA 1
ATOM 679 C C . LEU A 1 93 ? 8.222 7.631 -15.515 1.00 71.81 93 LEU A C 1
ATOM 681 O O . LEU A 1 93 ? 8.381 6.851 -16.451 1.00 71.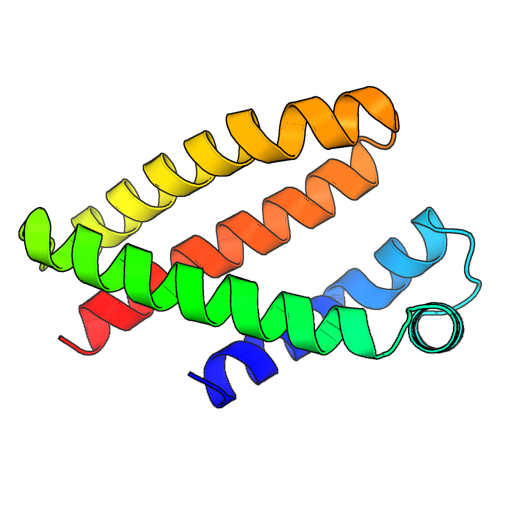81 93 LEU A O 1
ATOM 685 N N . ARG A 1 94 ? 7.246 8.556 -15.525 1.00 74.88 94 ARG A N 1
ATOM 686 C CA . ARG A 1 94 ? 6.210 8.726 -16.574 1.00 74.88 94 ARG A CA 1
ATOM 687 C C . ARG A 1 94 ? 5.406 7.455 -16.914 1.00 74.88 94 ARG A C 1
ATOM 689 O O . ARG A 1 94 ? 4.713 7.409 -17.929 1.00 74.88 94 ARG A O 1
ATOM 696 N N . ARG A 1 95 ? 5.438 6.425 -16.062 1.00 76.56 95 ARG A N 1
ATOM 697 C CA . ARG A 1 95 ? 4.759 5.132 -16.269 1.00 76.56 95 ARG A CA 1
ATOM 698 C C . ARG A 1 95 ? 3.414 5.082 -15.544 1.00 76.56 95 ARG A C 1
ATOM 700 O O . ARG A 1 95 ? 3.215 4.299 -14.622 1.00 76.56 95 ARG A O 1
ATOM 707 N N . TRP A 1 96 ? 2.461 5.905 -15.980 1.00 75.31 96 TRP A N 1
ATOM 708 C CA . TRP A 1 96 ? 1.158 6.059 -15.311 1.00 75.31 96 TRP A CA 1
ATOM 709 C C . TRP A 1 96 ? 0.330 4.767 -15.196 1.00 75.31 96 TRP A C 1
ATOM 711 O O . TRP A 1 96 ? -0.442 4.624 -14.251 1.00 75.31 96 TRP A O 1
ATOM 721 N N . ARG A 1 97 ? 0.504 3.796 -16.104 1.00 77.06 97 ARG A N 1
ATOM 722 C CA . ARG A 1 97 ? -0.165 2.484 -16.001 1.00 77.06 97 ARG A CA 1
ATOM 723 C C . ARG A 1 97 ? 0.414 1.630 -14.873 1.00 77.06 97 ARG A C 1
ATOM 725 O O . ARG A 1 97 ? -0.340 1.062 -14.089 1.00 77.06 97 ARG A O 1
ATOM 732 N N . VAL A 1 98 ? 1.740 1.609 -14.741 1.00 74.50 98 VAL A N 1
ATOM 733 C CA . VAL A 1 98 ? 2.439 0.961 -13.617 1.00 74.50 98 VAL A CA 1
ATOM 734 C C . VAL A 1 98 ? 2.087 1.649 -12.304 1.00 74.50 98 VAL A C 1
ATOM 736 O O . VAL A 1 98 ? 1.823 0.980 -11.310 1.00 74.50 98 VAL A O 1
ATOM 739 N N . ALA A 1 99 ? 2.003 2.979 -12.323 1.00 75.56 99 ALA A N 1
ATOM 740 C CA . ALA A 1 99 ? 1.556 3.776 -11.190 1.00 75.56 99 ALA A CA 1
ATOM 741 C C . ALA A 1 99 ? 0.154 3.369 -10.727 1.00 75.56 99 ALA A C 1
ATOM 743 O O . ALA A 1 99 ? -0.046 3.107 -9.546 1.00 75.56 99 ALA A O 1
ATOM 744 N N . ALA A 1 100 ? -0.801 3.251 -11.654 1.00 79.38 100 ALA A N 1
ATOM 745 C CA . ALA A 1 100 ? -2.164 2.840 -11.338 1.00 79.38 100 ALA A CA 1
ATOM 746 C C . ALA A 1 100 ? -2.218 1.428 -10.733 1.00 79.38 100 ALA A C 1
ATOM 748 O O . ALA A 1 100 ? -2.930 1.219 -9.753 1.00 79.38 100 ALA A O 1
ATOM 749 N N . LEU A 1 101 ? -1.432 0.483 -11.262 1.00 78.94 101 LEU A N 1
ATOM 750 C CA . LEU A 1 101 ? -1.324 -0.866 -10.697 1.00 78.94 101 LEU A CA 1
ATOM 751 C C . LEU A 1 101 ? -0.726 -0.845 -9.285 1.00 78.94 101 LEU A C 1
ATOM 753 O O . LEU A 1 101 ? -1.289 -1.464 -8.386 1.00 78.94 101 LEU A O 1
ATOM 757 N N . ALA A 1 102 ? 0.360 -0.096 -9.074 1.00 78.94 102 ALA A N 1
ATOM 758 C CA . ALA A 1 102 ? 1.036 0.009 -7.782 1.00 78.94 102 ALA A CA 1
ATOM 759 C C . ALA A 1 102 ? 0.174 0.713 -6.719 1.00 78.94 102 ALA A C 1
ATOM 761 O O . ALA A 1 102 ? 0.108 0.274 -5.570 1.00 78.94 102 ALA A O 1
ATOM 762 N N . PHE A 1 103 ? -0.513 1.799 -7.087 1.00 83.31 103 PHE A N 1
ATOM 763 C CA . PHE A 1 103 ? -1.416 2.505 -6.177 1.00 83.31 103 PHE A CA 1
ATOM 764 C C . PHE A 1 103 ? -2.637 1.660 -5.883 1.00 83.31 103 PHE A C 1
ATOM 766 O O . PHE A 1 103 ? -2.968 1.480 -4.718 1.00 83.31 103 PHE A O 1
ATOM 773 N N . GLY A 1 104 ? -3.259 1.083 -6.912 1.00 83.12 104 GLY A N 1
ATOM 774 C CA . GLY A 1 104 ? -4.410 0.205 -6.750 1.00 83.12 104 GLY A CA 1
ATOM 775 C C . GLY A 1 104 ? -4.110 -0.954 -5.803 1.00 83.12 104 GLY A C 1
ATOM 776 O O . GLY A 1 104 ? -4.877 -1.193 -4.871 1.00 83.12 104 GLY A O 1
ATOM 777 N N . SER A 1 105 ? -2.958 -1.616 -5.966 1.00 81.62 105 SER A N 1
ATOM 778 C CA . SER A 1 105 ? -2.546 -2.693 -5.062 1.00 81.62 105 SER A CA 1
ATOM 779 C C . SER A 1 105 ? -2.294 -2.207 -3.638 1.00 81.62 105 SER A C 1
ATOM 781 O O . SER A 1 105 ? -2.712 -2.872 -2.690 1.00 81.62 105 SER A O 1
ATOM 783 N N . GLN A 1 106 ? -1.657 -1.044 -3.463 1.00 84.06 106 GLN A N 1
ATOM 784 C CA . GLN A 1 106 ? -1.381 -0.517 -2.128 1.00 84.06 106 GLN A CA 1
ATOM 785 C C . GLN A 1 106 ? -2.663 -0.081 -1.411 1.00 84.06 106 GLN A C 1
ATOM 787 O O . GLN A 1 106 ? -2.842 -0.400 -0.238 1.00 84.06 106 GLN A O 1
ATOM 792 N N . VAL A 1 107 ? -3.573 0.604 -2.109 1.00 88.31 107 VAL A N 1
ATOM 793 C CA . VAL A 1 107 ? -4.878 1.009 -1.570 1.00 88.31 107 VAL A CA 1
ATOM 794 C C . VAL A 1 107 ? -5.690 -0.220 -1.172 1.00 88.31 107 VAL A C 1
ATOM 796 O O . VAL A 1 107 ? -6.187 -0.280 -0.049 1.00 88.31 107 VAL A O 1
ATOM 799 N N . ALA A 1 108 ? -5.770 -1.232 -2.042 1.00 86.81 108 ALA A N 1
ATOM 800 C CA . ALA A 1 108 ? -6.462 -2.482 -1.731 1.00 86.81 108 ALA A CA 1
ATOM 801 C C . ALA A 1 108 ? -5.883 -3.154 -0.476 1.00 86.81 108 ALA A C 1
ATOM 803 O O . ALA A 1 108 ? -6.634 -3.608 0.387 1.00 86.81 108 ALA A O 1
ATOM 804 N N . MET A 1 109 ? -4.555 -3.158 -0.333 1.00 86.00 109 MET A N 1
ATOM 805 C CA . MET A 1 109 ? -3.884 -3.713 0.839 1.00 86.00 109 MET A CA 1
ATOM 806 C C . MET A 1 109 ? -4.173 -2.911 2.117 1.00 86.00 109 MET A C 1
ATOM 808 O O . MET A 1 109 ? -4.496 -3.512 3.140 1.00 86.00 109 MET A O 1
ATOM 812 N N . ILE A 1 110 ? -4.109 -1.575 2.074 1.00 89.12 110 ILE A N 1
ATOM 813 C CA . ILE A 1 110 ? -4.432 -0.702 3.218 1.00 89.12 110 ILE A CA 1
ATOM 814 C C . ILE A 1 110 ? -5.881 -0.925 3.665 1.00 89.12 110 ILE A C 1
ATOM 816 O O . ILE A 1 110 ? -6.136 -1.092 4.857 1.00 89.12 110 ILE A O 1
ATOM 820 N N . VAL A 1 111 ? -6.822 -0.980 2.718 1.00 89.06 111 VAL A N 1
ATOM 821 C CA . VAL A 1 111 ? -8.243 -1.239 2.988 1.00 89.06 111 VAL A CA 1
ATOM 822 C C . VAL A 1 111 ? -8.445 -2.617 3.613 1.00 89.06 111 VAL A C 1
ATOM 824 O O . VAL A 1 111 ? -9.095 -2.718 4.652 1.00 89.06 111 VAL A O 1
ATOM 827 N N . ALA A 1 112 ? -7.854 -3.664 3.033 1.00 86.69 112 ALA A N 1
ATOM 828 C CA . ALA A 1 112 ? -7.979 -5.025 3.543 1.00 86.69 112 ALA A CA 1
ATOM 829 C C . ALA A 1 112 ? -7.400 -5.170 4.959 1.00 86.69 112 ALA A C 1
ATOM 831 O O . ALA A 1 112 ? -8.037 -5.770 5.822 1.00 86.69 112 ALA A O 1
ATOM 832 N N . ILE A 1 113 ? -6.225 -4.584 5.222 1.00 87.38 113 ILE A N 1
ATOM 833 C CA . ILE A 1 113 ? -5.611 -4.577 6.558 1.00 87.38 113 ILE A CA 1
ATOM 834 C C . ILE A 1 113 ? -6.500 -3.822 7.546 1.00 87.38 113 ILE A C 1
ATOM 836 O O . ILE A 1 113 ? -6.768 -4.329 8.631 1.00 87.38 113 ILE A O 1
ATOM 840 N N .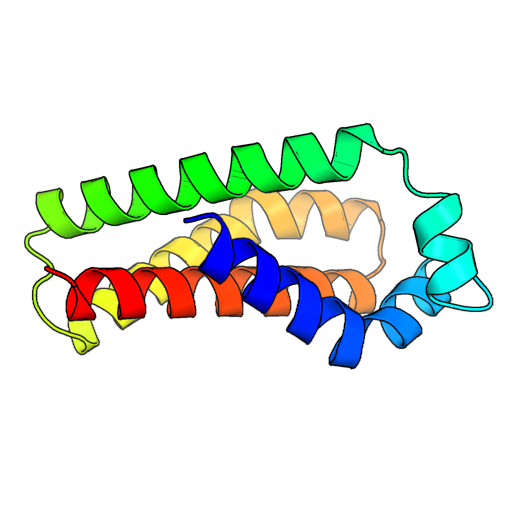 SER A 1 114 ? -6.979 -2.634 7.174 1.00 86.94 114 SER A N 1
ATOM 841 C CA . SER A 1 114 ? -7.811 -1.799 8.043 1.00 86.94 114 SER A CA 1
ATOM 842 C C . SER A 1 114 ? -9.121 -2.502 8.422 1.00 86.94 114 SER A C 1
ATOM 844 O O . SER A 1 114 ? -9.502 -2.508 9.592 1.00 86.94 114 SER A O 1
ATOM 846 N N . ALA A 1 115 ? -9.775 -3.154 7.455 1.00 87.81 115 ALA A N 1
ATOM 847 C CA . ALA A 1 115 ? -10.979 -3.945 7.688 1.00 87.81 115 ALA A CA 1
ATOM 848 C C . ALA A 1 115 ? -10.701 -5.172 8.570 1.00 87.81 115 ALA A C 1
ATOM 850 O O . ALA A 1 115 ? -11.451 -5.441 9.504 1.00 87.81 115 ALA A O 1
ATOM 851 N N . ALA A 1 116 ? -9.606 -5.895 8.310 1.00 86.75 116 ALA A N 1
ATOM 852 C CA . ALA A 1 116 ? -9.218 -7.050 9.113 1.00 86.75 116 ALA A CA 1
ATOM 853 C C . ALA A 1 116 ? -8.925 -6.668 10.572 1.00 86.75 116 ALA A C 1
ATOM 855 O O . ALA A 1 116 ? -9.336 -7.388 11.473 1.00 86.75 116 ALA A O 1
ATOM 856 N N . LEU A 1 117 ? -8.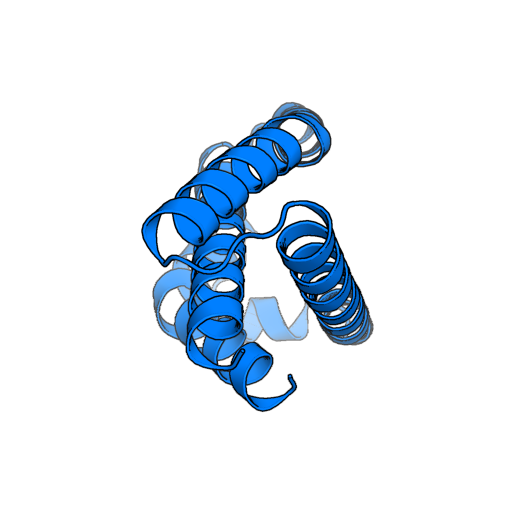267 -5.530 10.813 1.00 87.19 117 LEU A N 1
ATOM 857 C CA . LEU A 1 117 ? -7.970 -5.052 12.166 1.00 87.19 117 LEU A CA 1
ATOM 858 C C . LEU A 1 117 ? -9.241 -4.783 12.979 1.00 87.19 117 LEU A C 1
ATOM 860 O O . LEU A 1 117 ? -9.310 -5.211 14.125 1.00 87.19 117 LEU A O 1
ATOM 864 N N . VAL A 1 118 ? -10.262 -4.166 12.377 1.00 88.44 118 VAL A N 1
ATOM 865 C CA . VAL A 1 118 ? -11.556 -3.949 13.050 1.00 88.44 118 VAL A CA 1
ATOM 866 C C . VAL A 1 118 ? -12.351 -5.239 13.242 1.00 88.44 118 VAL A C 1
ATOM 868 O O . VAL A 1 118 ? -13.110 -5.341 14.192 1.00 88.44 118 VAL A O 1
ATOM 871 N N . LEU A 1 119 ? -12.195 -6.241 12.375 1.00 84.12 119 LEU A N 1
ATOM 872 C CA . LEU A 1 119 ? -12.860 -7.539 12.560 1.00 84.12 119 LEU A CA 1
ATOM 873 C C . LEU A 1 119 ? -12.217 -8.402 13.657 1.00 84.12 119 LEU A C 1
ATOM 875 O O . LEU A 1 119 ? -12.828 -9.374 14.095 1.00 84.12 119 LEU A O 1
ATOM 879 N N . MET A 1 120 ? -10.978 -8.099 14.051 1.00 79.19 120 MET A N 1
ATOM 880 C CA . MET A 1 120 ? -10.199 -8.880 15.021 1.00 79.19 120 MET A CA 1
ATOM 881 C C . MET A 1 120 ? -10.076 -8.214 16.401 1.00 79.19 120 MET A C 1
ATOM 883 O O . MET A 1 120 ? -9.575 -8.865 17.319 1.00 79.19 120 MET A O 1
ATOM 887 N N . GLY A 1 121 ? -10.463 -6.942 16.533 1.00 65.31 121 GLY A N 1
ATOM 888 C CA . GLY A 1 121 ? -10.450 -6.168 17.782 1.00 65.31 121 GLY A CA 1
ATOM 889 C C . GLY A 1 121 ? -11.846 -5.965 18.344 1.00 65.31 121 GLY A C 1
ATOM 890 O O . GLY A 1 121 ? -11.941 -5.868 19.586 1.00 65.31 121 GLY A O 1
#

Radius of gyration: 15.4 Å; Cα contacts (8 Å, |Δi|>4): 75; chains: 1; bounding box: 34×28×40 Å

Nearest PDB structures (foldseek):
  3sjr-assembly1_B  TM=3.749E-01  e=8.618E+00  Chromobacterium violaceum
  3v3c-assembly1_K  TM=2.294E-01  e=8.160E+00  Pisum sativum